Protein AF-A0A9E0PKB4-F1 (afdb_monomer_lite)

Foldseek 3Di:
DQDPQNVVCVVVVDHDDPPPVCDQVVDLADDDDAPDPLRVLVSVLVSLVSLLVVLVVVLVVCPPVDPVVNVVSVVVSVVSVVSNVVSVVVND

pLDDT: mean 88.74, std 12.97, range [50.0, 98.56]

Radius of gyration: 16.25 Å; chains: 1; bounding box: 32×31×48 Å

Sequence (92 aa):
MTTLREKWNYSIQGEPDLNPDTLTARSHAEYVVGTNLKDMIREDLVAERKAIESYRGMIEDIGNRDSTTRRLLEDILAVEEEHADELSSLLQ

Structure (mmCIF, N/CA/C/O backbone):
data_AF-A0A9E0PKB4-F1
#
_entry.id   AF-A0A9E0PKB4-F1
#
loop_
_atom_site.group_PDB
_atom_site.id
_atom_site.type_symbol
_atom_site.label_atom_id
_atom_site.label_alt_id
_atom_site.label_comp_id
_atom_site.label_asym_id
_atom_site.label_entity_id
_atom_site.label_seq_id
_atom_site.pdbx_PDB_ins_code
_atom_site.Cartn_x
_atom_site.Cartn_y
_atom_site.Cartn_z
_atom_site.occupancy
_atom_site.B_iso_or_equiv
_atom_site.auth_seq_id
_atom_site.auth_comp_id
_atom_site.auth_asym_id
_atom_site.auth_atom_id
_atom_site.pdbx_PDB_model_num
ATOM 1 N N . MET A 1 1 ? 11.285 -5.453 32.036 1.00 50.09 1 MET A N 1
ATOM 2 C CA . MET A 1 1 ? 11.336 -4.595 30.834 1.00 50.09 1 MET A CA 1
ATOM 3 C C . MET A 1 1 ? 10.748 -5.399 29.697 1.00 50.09 1 MET A C 1
ATOM 5 O O . MET A 1 1 ? 11.397 -6.325 29.241 1.00 50.09 1 MET A O 1
ATOM 9 N N . THR A 1 2 ? 9.504 -5.108 29.337 1.00 50.00 2 THR A N 1
ATOM 10 C CA . THR A 1 2 ? 8.763 -5.810 28.284 1.00 50.00 2 THR A CA 1
ATOM 11 C C . THR A 1 2 ? 9.261 -5.310 26.925 1.00 50.00 2 THR A C 1
ATOM 13 O O . THR A 1 2 ? 9.358 -4.100 26.709 1.00 50.00 2 THR A O 1
ATOM 16 N N . THR A 1 3 ? 9.664 -6.219 26.048 1.00 71.88 3 THR A N 1
ATOM 17 C CA . THR A 1 3 ? 10.229 -5.928 24.724 1.00 71.88 3 THR A CA 1
ATOM 18 C C . THR A 1 3 ? 9.168 -5.354 23.777 1.00 71.88 3 THR A C 1
ATOM 20 O O . THR A 1 3 ? 7.969 -5.567 23.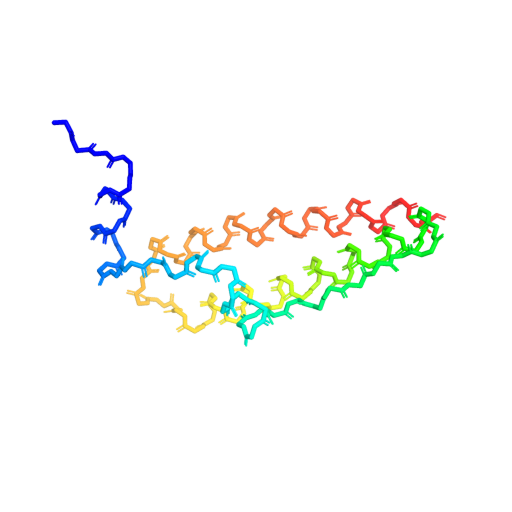960 1.00 71.88 3 THR A O 1
ATOM 23 N N . LEU A 1 4 ? 9.593 -4.637 22.727 1.00 57.09 4 LEU A N 1
ATOM 24 C CA . LEU A 1 4 ? 8.685 -4.127 21.685 1.00 57.09 4 LEU A CA 1
ATOM 25 C C . LEU A 1 4 ? 7.823 -5.247 21.074 1.00 57.09 4 LEU A C 1
ATOM 27 O O . LEU A 1 4 ? 6.649 -5.026 20.797 1.00 57.09 4 LEU A O 1
ATOM 31 N N . ARG A 1 5 ? 8.380 -6.459 20.963 1.00 55.78 5 ARG A N 1
ATOM 32 C CA . ARG A 1 5 ? 7.694 -7.664 20.478 1.00 55.78 5 ARG A CA 1
ATOM 33 C C . ARG A 1 5 ? 6.530 -8.088 21.378 1.00 55.78 5 ARG A C 1
ATOM 35 O O . ARG A 1 5 ? 5.442 -8.357 20.886 1.00 55.78 5 ARG A O 1
ATOM 42 N N . GLU A 1 6 ? 6.725 -8.090 22.693 1.00 59.25 6 GLU A N 1
ATOM 43 C CA . GLU A 1 6 ? 5.674 -8.439 23.660 1.00 59.25 6 GLU A CA 1
ATOM 44 C C . GLU A 1 6 ? 4.554 -7.388 23.699 1.00 59.25 6 GLU A C 1
ATOM 46 O O . GLU A 1 6 ? 3.381 -7.730 23.849 1.00 59.25 6 GLU A O 1
ATOM 51 N N . LYS A 1 7 ? 4.899 -6.107 23.516 1.00 60.16 7 LYS A N 1
ATOM 52 C CA . LYS A 1 7 ? 3.916 -5.017 23.450 1.00 60.16 7 LYS A CA 1
ATOM 53 C C . LYS A 1 7 ? 3.069 -5.084 22.173 1.00 60.16 7 LYS A C 1
ATOM 55 O O . LYS A 1 7 ? 1.884 -4.766 22.220 1.00 60.16 7 LYS A O 1
ATOM 60 N N . TRP A 1 8 ? 3.666 -5.522 21.064 1.00 60.06 8 TRP A N 1
ATOM 61 C CA . TRP A 1 8 ? 2.974 -5.730 19.793 1.00 60.06 8 TRP A CA 1
ATOM 62 C C . TRP A 1 8 ? 2.043 -6.947 19.867 1.00 60.06 8 TRP A C 1
ATOM 64 O O . TRP A 1 8 ? 0.845 -6.786 19.664 1.00 60.06 8 TRP A O 1
ATOM 74 N N . ASN A 1 9 ? 2.540 -8.113 20.307 1.00 60.28 9 ASN A N 1
ATOM 75 C CA . ASN A 1 9 ? 1.733 -9.334 20.475 1.00 60.28 9 ASN A CA 1
ATOM 76 C C . ASN A 1 9 ? 0.513 -9.135 21.393 1.00 60.28 9 ASN A C 1
ATOM 78 O O . ASN A 1 9 ? -0.559 -9.676 21.128 1.00 60.28 9 ASN A O 1
ATOM 82 N N . TYR A 1 10 ? 0.649 -8.340 22.461 1.00 58.50 10 TYR A N 1
ATOM 83 C CA . TYR A 1 10 ? -0.470 -8.024 23.355 1.00 58.50 10 TYR A CA 1
ATOM 84 C C . TYR A 1 10 ? -1.599 -7.256 22.648 1.00 58.50 10 TYR A C 1
ATOM 86 O O . TYR A 1 10 ? -2.770 -7.471 22.950 1.00 58.50 10 TYR A O 1
ATOM 94 N N . SER A 1 11 ? -1.259 -6.388 21.690 1.00 61.25 11 SER A N 1
ATOM 95 C CA . SER A 1 11 ? -2.231 -5.578 20.949 1.00 61.25 11 SER A CA 1
ATOM 96 C C . SER A 1 11 ? -3.023 -6.379 19.913 1.00 61.25 11 SER A C 1
ATOM 98 O O . SER A 1 11 ? -4.142 -5.988 19.600 1.00 61.25 11 SER A O 1
ATOM 100 N N . ILE A 1 12 ? -2.460 -7.467 19.376 1.00 69.50 12 ILE A N 1
ATOM 101 C CA . ILE A 1 12 ? -3.060 -8.239 18.271 1.00 69.50 12 ILE A CA 1
ATOM 102 C C . ILE A 1 12 ? -3.555 -9.636 18.679 1.00 69.50 12 ILE A C 1
ATOM 104 O O . ILE A 1 12 ? -4.050 -10.370 17.831 1.00 69.50 12 ILE A O 1
ATOM 108 N N . GLN A 1 13 ? -3.442 -10.013 19.963 1.00 71.56 13 GLN A N 1
ATOM 109 C CA . GLN A 1 13 ? -3.815 -11.339 20.498 1.00 71.56 13 GLN A CA 1
ATOM 110 C C . GLN A 1 13 ? -3.282 -12.531 19.668 1.00 71.56 13 GLN A C 1
ATOM 112 O O . GLN A 1 13 ? -3.863 -13.615 19.679 1.00 71.56 13 GLN A O 1
ATOM 117 N N . GLY A 1 14 ? -2.165 -12.352 18.958 1.00 73.31 14 GLY A N 1
ATOM 118 C CA . GLY A 1 14 ? -1.598 -13.338 18.042 1.00 73.31 14 GLY A CA 1
ATOM 119 C C . GLY A 1 14 ? -0.117 -13.081 17.774 1.00 73.31 14 GLY A C 1
ATOM 120 O O . GLY A 1 14 ? 0.393 -12.000 18.067 1.00 73.31 14 GLY A O 1
ATOM 121 N N . GLU A 1 15 ? 0.577 -14.086 17.237 1.00 81.62 15 GLU A N 1
ATOM 122 C CA . GLU A 1 15 ? 1.965 -13.948 16.788 1.00 81.62 15 GLU A CA 1
ATOM 123 C C . GLU A 1 15 ? 2.009 -13.848 15.257 1.00 81.62 15 GLU A C 1
ATOM 125 O O . GLU A 1 15 ? 1.441 -14.710 14.581 1.00 81.62 15 GLU A O 1
ATOM 130 N N . PRO A 1 16 ? 2.675 -12.832 14.683 1.00 81.56 16 PRO A N 1
ATOM 131 C CA . PRO A 1 16 ? 2.856 -12.763 13.242 1.00 81.56 16 PRO A CA 1
ATOM 132 C C . PRO A 1 16 ? 3.749 -13.914 12.756 1.00 81.56 16 PRO A C 1
ATOM 134 O O . PRO A 1 16 ? 4.866 -14.099 13.244 1.00 81.56 16 PRO A O 1
ATOM 137 N N . ASP A 1 17 ? 3.269 -14.671 11.766 1.00 84.31 17 ASP A N 1
ATOM 138 C CA . ASP A 1 17 ? 4.079 -15.668 11.064 1.00 84.31 17 ASP A CA 1
ATOM 139 C C . ASP A 1 17 ? 4.985 -14.970 10.043 1.00 84.31 17 ASP A C 1
ATOM 141 O O . ASP A 1 17 ? 4.530 -14.541 8.977 1.00 84.31 17 ASP A O 1
ATOM 145 N N . LEU A 1 18 ? 6.269 -14.869 10.385 1.00 86.44 18 LEU A N 1
ATOM 146 C CA . LEU A 1 18 ? 7.328 -14.283 9.560 1.00 86.44 18 LEU A CA 1
ATOM 147 C C . LEU A 1 18 ? 8.259 -15.347 8.950 1.00 86.44 18 LEU A C 1
ATOM 149 O O . LEU A 1 18 ? 9.362 -15.013 8.518 1.00 86.44 18 LEU A O 1
ATOM 153 N N . ASN A 1 19 ? 7.865 -16.626 8.950 1.00 88.31 19 ASN A N 1
ATOM 154 C CA . ASN A 1 19 ? 8.686 -17.696 8.392 1.00 88.31 19 ASN A CA 1
ATOM 155 C C . ASN A 1 19 ? 8.846 -17.521 6.866 1.00 88.31 19 ASN A C 1
ATOM 157 O O . ASN A 1 19 ? 7.841 -17.599 6.154 1.00 88.31 19 ASN A O 1
ATOM 161 N N . PRO A 1 20 ? 10.073 -17.339 6.334 1.00 87.75 20 PRO A N 1
ATOM 162 C CA . PRO A 1 20 ? 10.287 -17.134 4.901 1.00 87.75 20 PRO A CA 1
ATOM 163 C C . PRO A 1 20 ? 9.726 -18.263 4.032 1.00 87.75 20 PRO A C 1
ATOM 165 O O . PRO A 1 20 ? 9.227 -17.986 2.943 1.00 87.75 20 PRO A O 1
ATOM 168 N N . ASP A 1 21 ? 9.714 -19.500 4.536 1.00 90.69 21 ASP A N 1
ATOM 169 C CA . ASP A 1 21 ? 9.198 -20.664 3.809 1.00 90.69 21 ASP A CA 1
ATOM 170 C C . ASP A 1 21 ? 7.683 -20.574 3.541 1.00 90.69 21 ASP A C 1
ATOM 172 O O . ASP A 1 21 ? 7.176 -21.203 2.612 1.00 90.69 21 ASP A O 1
ATOM 176 N N . THR A 1 22 ? 6.943 -19.793 4.340 1.00 87.38 22 THR A N 1
ATOM 177 C CA . THR A 1 22 ? 5.481 -19.634 4.221 1.00 87.38 22 THR A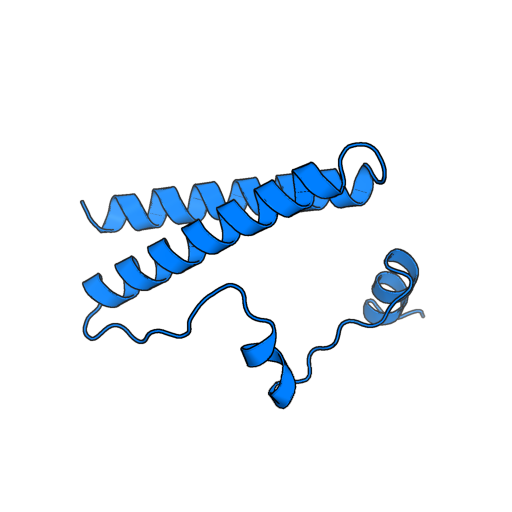 CA 1
ATOM 178 C C . THR A 1 22 ? 5.058 -18.253 3.720 1.00 87.38 22 THR A C 1
ATOM 180 O O . THR A 1 22 ? 3.870 -18.050 3.452 1.00 87.38 22 THR A O 1
ATOM 183 N N . LEU A 1 23 ? 5.984 -17.293 3.594 1.00 86.31 23 LEU A N 1
ATOM 184 C CA . LEU A 1 23 ? 5.663 -15.912 3.209 1.00 86.31 23 LEU A CA 1
ATOM 185 C C . LEU A 1 23 ? 5.122 -15.827 1.781 1.00 86.31 23 LEU A C 1
ATOM 187 O O . LEU A 1 23 ? 4.092 -15.196 1.552 1.00 86.31 23 LEU A O 1
ATOM 191 N N . THR A 1 24 ? 5.766 -16.498 0.823 1.00 86.56 24 THR A N 1
ATOM 192 C CA . THR A 1 24 ? 5.380 -16.408 -0.595 1.00 86.56 24 THR A CA 1
ATOM 193 C C . THR A 1 24 ? 3.959 -16.913 -0.842 1.00 86.56 24 THR A C 1
ATOM 195 O O . THR A 1 24 ? 3.232 -16.320 -1.630 1.00 86.56 24 THR A O 1
ATOM 198 N N . ALA A 1 25 ? 3.525 -17.955 -0.125 1.00 86.50 25 ALA A N 1
ATOM 199 C CA . ALA A 1 25 ? 2.175 -18.510 -0.252 1.00 86.50 25 ALA A CA 1
ATOM 200 C C . ALA A 1 25 ? 1.065 -17.568 0.257 1.00 86.50 25 ALA A C 1
ATOM 202 O O . ALA A 1 25 ? -0.107 -17.800 -0.028 1.00 86.50 25 ALA A O 1
ATOM 203 N N . ARG A 1 26 ? 1.424 -16.532 1.025 1.00 86.44 26 ARG A N 1
ATOM 204 C CA . ARG A 1 26 ? 0.500 -15.562 1.633 1.00 86.44 26 ARG A CA 1
ATOM 205 C C . ARG A 1 26 ? 0.657 -14.149 1.063 1.00 86.44 26 ARG A C 1
ATOM 207 O O . ARG A 1 26 ? -0.035 -13.241 1.511 1.00 86.44 26 ARG A O 1
ATOM 214 N N . SER A 1 27 ? 1.576 -13.949 0.118 1.00 82.94 27 SER A N 1
ATOM 215 C CA . SER A 1 27 ? 1.832 -12.637 -0.474 1.00 82.94 27 SER A CA 1
ATOM 216 C C . SER A 1 27 ? 0.715 -12.243 -1.440 1.00 82.94 27 SER A C 1
ATOM 218 O O . SER A 1 27 ? 0.355 -13.015 -2.327 1.00 82.94 27 SER A O 1
ATOM 220 N N . HIS A 1 28 ? 0.211 -11.015 -1.306 1.00 78.38 28 HIS A N 1
ATOM 221 C CA . HIS A 1 28 ? -0.710 -10.406 -2.273 1.00 78.38 28 HIS A CA 1
ATOM 222 C C . HIS A 1 28 ? 0.019 -9.833 -3.500 1.00 78.38 28 HIS A C 1
ATOM 224 O O . HIS A 1 28 ? -0.590 -9.635 -4.551 1.00 78.38 28 HIS A O 1
ATOM 230 N N . ALA A 1 29 ? 1.329 -9.595 -3.384 1.00 79.50 29 ALA A N 1
ATOM 231 C CA . ALA A 1 29 ? 2.176 -9.121 -4.469 1.00 79.50 29 ALA A CA 1
ATOM 232 C C . ALA A 1 29 ? 3.004 -10.266 -5.064 1.00 79.50 29 ALA A C 1
ATOM 234 O O . ALA A 1 29 ? 3.496 -11.148 -4.352 1.00 79.50 29 ALA A O 1
ATOM 235 N N . GLU A 1 30 ? 3.166 -10.235 -6.384 1.00 81.56 30 GLU A N 1
ATOM 236 C CA . GLU A 1 30 ? 4.058 -11.153 -7.087 1.00 81.56 30 GLU A CA 1
ATOM 237 C C . GLU A 1 30 ? 5.494 -10.651 -6.990 1.00 81.56 30 GLU A C 1
ATOM 239 O O . GLU A 1 30 ? 5.741 -9.447 -6.998 1.00 81.56 30 GLU A O 1
ATOM 244 N N . TYR A 1 31 ? 6.444 -11.582 -6.939 1.00 83.75 31 TYR A N 1
ATOM 245 C CA . TYR A 1 31 ? 7.854 -11.248 -7.066 1.00 83.75 31 TYR A CA 1
ATOM 246 C C . TYR A 1 31 ? 8.244 -11.247 -8.546 1.00 83.75 31 TYR A C 1
ATOM 248 O O . TYR A 1 31 ? 8.368 -12.312 -9.157 1.00 83.75 31 TYR A O 1
ATOM 256 N N . VAL A 1 32 ? 8.442 -10.056 -9.112 1.00 88.38 32 VAL A N 1
ATOM 257 C CA . VAL A 1 32 ? 8.863 -9.864 -10.504 1.00 88.38 32 VAL A CA 1
ATOM 258 C C . VAL A 1 32 ? 10.137 -9.029 -10.533 1.00 88.38 32 VAL A C 1
ATOM 260 O O . VAL A 1 32 ? 10.231 -7.989 -9.889 1.00 88.38 32 VAL A O 1
ATOM 263 N N . VAL A 1 33 ? 11.140 -9.494 -11.279 1.00 88.94 33 VAL A N 1
ATOM 264 C CA . VAL A 1 33 ? 12.409 -8.778 -11.452 1.00 88.94 33 VAL A CA 1
ATOM 265 C C . VAL A 1 33 ? 12.400 -8.077 -12.806 1.00 88.94 33 VAL A C 1
ATOM 267 O O . VAL A 1 33 ? 12.367 -8.7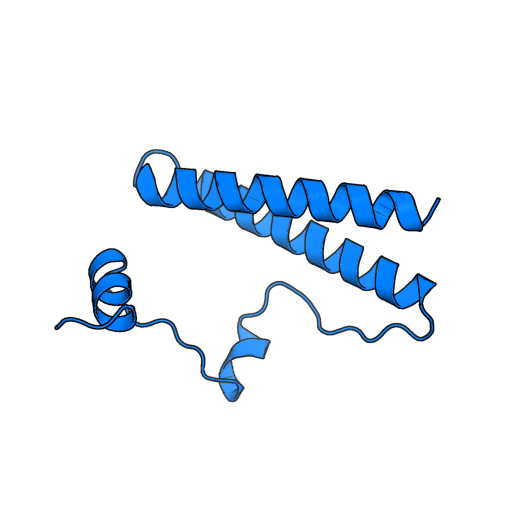33 -13.848 1.00 88.94 33 VAL A O 1
ATOM 270 N N . GLY A 1 34 ? 12.453 -6.745 -12.793 1.00 89.81 34 GLY A N 1
ATOM 271 C CA . GLY A 1 34 ? 12.564 -5.937 -14.008 1.00 89.81 34 GLY A CA 1
ATOM 272 C C . GLY A 1 34 ? 13.900 -6.141 -14.733 1.00 89.81 34 GLY A C 1
ATOM 273 O O . GLY A 1 34 ? 14.936 -6.387 -14.115 1.00 89.81 34 GLY A O 1
ATOM 274 N N . THR A 1 35 ? 13.899 -6.014 -16.064 1.00 94.56 35 THR A N 1
ATOM 275 C CA . THR A 1 35 ? 15.111 -6.226 -16.888 1.00 94.56 35 THR A CA 1
ATOM 276 C C . THR A 1 35 ? 15.998 -4.984 -17.013 1.00 94.56 35 THR A C 1
ATOM 278 O O . THR A 1 35 ? 17.162 -5.069 -17.401 1.00 94.56 35 THR A O 1
ATOM 281 N N . ASN A 1 36 ? 15.445 -3.815 -16.694 1.00 96.06 36 ASN A N 1
ATOM 282 C CA . ASN A 1 36 ? 16.114 -2.520 -16.680 1.00 96.06 36 ASN A CA 1
ATOM 283 C C . ASN A 1 36 ? 15.425 -1.606 -15.652 1.00 96.06 36 ASN A C 1
ATOM 285 O O . ASN A 1 36 ? 14.347 -1.932 -15.159 1.00 96.06 36 ASN A O 1
ATOM 289 N N . LEU A 1 37 ? 16.015 -0.441 -15.366 1.00 96.38 37 LEU A N 1
ATOM 290 C CA . LEU A 1 37 ? 15.487 0.497 -14.367 1.00 96.38 37 LEU A CA 1
ATOM 291 C C . LEU A 1 37 ? 14.023 0.891 -14.621 1.00 96.38 37 LEU A C 1
ATOM 293 O O . LEU A 1 37 ? 13.237 0.956 -13.683 1.00 96.38 37 LEU A O 1
ATOM 297 N N . LYS A 1 38 ? 13.637 1.129 -15.881 1.00 96.56 38 LYS A N 1
ATOM 298 C CA . LYS A 1 38 ? 12.262 1.523 -16.208 1.00 96.56 38 LYS A CA 1
ATOM 299 C C . LYS A 1 38 ? 11.278 0.381 -15.959 1.00 96.56 38 LYS A C 1
ATOM 301 O O . LYS A 1 38 ? 10.151 0.634 -15.553 1.00 96.56 38 LYS A O 1
ATOM 306 N N . ASP A 1 39 ? 11.688 -0.859 -16.204 1.00 96.25 39 ASP A N 1
ATOM 307 C CA . ASP A 1 39 ? 10.877 -2.032 -15.876 1.00 96.25 39 ASP A CA 1
ATOM 308 C C . ASP A 1 39 ? 10.779 -2.228 -14.363 1.00 96.25 39 ASP A C 1
ATOM 310 O O . ASP A 1 39 ? 9.683 -2.448 -13.875 1.00 96.25 39 ASP A O 1
ATOM 314 N N . MET A 1 40 ? 11.874 -2.058 -13.613 1.00 96.31 40 MET A N 1
ATOM 315 C CA . MET A 1 40 ? 11.850 -2.140 -12.145 1.00 96.31 40 MET A CA 1
ATOM 316 C C . MET A 1 40 ? 10.857 -1.139 -11.537 1.00 96.31 40 MET A C 1
ATOM 318 O O . MET A 1 40 ? 9.988 -1.543 -10.781 1.00 96.31 40 MET A O 1
ATOM 322 N N . ILE A 1 41 ? 10.901 0.131 -11.962 1.00 96.81 41 ILE A N 1
ATOM 323 C CA . ILE A 1 41 ? 9.960 1.165 -11.491 1.00 96.81 41 ILE A CA 1
ATOM 324 C C . ILE A 1 41 ? 8.504 0.808 -11.846 1.00 96.81 41 ILE A C 1
ATOM 326 O O . ILE A 1 41 ? 7.585 1.116 -11.090 1.00 96.81 41 ILE A O 1
ATOM 330 N N . ARG A 1 42 ? 8.263 0.155 -12.993 1.00 96.50 42 ARG A N 1
ATOM 331 C CA . ARG A 1 42 ? 6.914 -0.315 -13.353 1.00 96.50 42 ARG A CA 1
ATOM 332 C C . ARG A 1 42 ? 6.444 -1.462 -12.468 1.00 96.50 42 ARG A C 1
ATOM 334 O O . ARG A 1 42 ? 5.278 -1.449 -12.090 1.00 96.50 42 ARG A O 1
ATOM 341 N N . GLU A 1 43 ? 7.307 -2.430 -12.175 1.00 96.44 43 GLU A N 1
ATOM 342 C CA . GLU A 1 43 ? 6.960 -3.547 -11.289 1.00 96.44 43 GLU A CA 1
ATOM 343 C C . GLU A 1 43 ? 6.710 -3.059 -9.857 1.00 96.44 43 GLU A C 1
ATOM 345 O O . GLU A 1 43 ? 5.712 -3.454 -9.256 1.00 96.44 43 GLU A O 1
ATOM 350 N N . ASP A 1 44 ? 7.516 -2.116 -9.357 1.00 95.69 44 ASP A N 1
ATOM 351 C CA . ASP A 1 44 ? 7.284 -1.468 -8.060 1.00 95.69 44 ASP A CA 1
ATOM 352 C C . ASP A 1 44 ? 5.928 -0.739 -8.056 1.00 95.69 44 ASP A C 1
ATOM 354 O O . ASP A 1 44 ? 5.110 -0.952 -7.166 1.00 95.69 44 ASP A O 1
ATOM 358 N N . LEU A 1 45 ? 5.595 0.017 -9.113 1.00 96.94 45 LEU A N 1
ATOM 359 C CA . LEU A 1 45 ? 4.284 0.673 -9.235 1.00 96.94 45 LEU A CA 1
ATOM 360 C C . LEU A 1 45 ? 3.113 -0.330 -9.268 1.00 96.94 45 LEU A C 1
ATOM 362 O O . LEU A 1 45 ? 2.018 -0.037 -8.778 1.00 96.94 45 LEU A O 1
ATOM 366 N N . VAL A 1 46 ? 3.302 -1.508 -9.868 1.00 95.94 46 VAL A N 1
ATOM 367 C CA . VAL A 1 46 ? 2.303 -2.588 -9.833 1.00 95.94 46 VAL A CA 1
ATOM 368 C C . VAL A 1 46 ? 2.157 -3.138 -8.414 1.00 95.94 46 VAL A C 1
ATOM 370 O O . VAL A 1 46 ? 1.026 -3.378 -7.982 1.00 95.94 46 VAL A O 1
ATOM 373 N N . ALA A 1 47 ? 3.262 -3.310 -7.685 1.00 95.19 47 ALA A N 1
ATOM 374 C CA . ALA A 1 47 ? 3.246 -3.747 -6.294 1.00 95.19 47 ALA A CA 1
ATOM 375 C C . ALA A 1 47 ? 2.505 -2.744 -5.393 1.00 95.19 47 ALA A C 1
ATOM 377 O O . ALA A 1 47 ? 1.597 -3.163 -4.671 1.00 95.19 47 ALA A O 1
ATOM 378 N N . GLU A 1 48 ? 2.778 -1.440 -5.519 1.00 97.31 48 GLU A N 1
ATOM 379 C CA . GLU A 1 48 ? 2.086 -0.409 -4.728 1.00 97.31 48 GLU A CA 1
ATOM 380 C C . GLU A 1 48 ? 0.579 -0.391 -4.994 1.00 97.31 48 GLU A C 1
ATOM 382 O O . GLU A 1 48 ? -0.239 -0.332 -4.077 1.00 97.31 48 GLU A O 1
ATOM 387 N N . ARG A 1 49 ? 0.156 -0.555 -6.253 1.00 96.81 49 ARG A N 1
ATOM 388 C CA . ARG A 1 49 ? -1.277 -0.631 -6.588 1.00 96.81 49 ARG A CA 1
ATOM 389 C C . ARG A 1 49 ? -1.967 -1.851 -5.979 1.00 96.81 49 ARG A C 1
ATOM 391 O O . ARG A 1 49 ? -3.111 -1.733 -5.539 1.00 96.81 49 ARG A O 1
ATOM 398 N N . LYS A 1 50 ? -1.283 -3.001 -5.928 1.00 95.75 50 LYS A N 1
ATOM 399 C CA . LYS A 1 50 ? -1.783 -4.201 -5.234 1.00 95.75 50 LYS A CA 1
ATOM 400 C C . LYS A 1 50 ? -1.870 -3.968 -3.718 1.00 95.75 50 LYS A C 1
ATOM 402 O O . LYS A 1 50 ? -2.831 -4.420 -3.091 1.00 95.75 50 LYS A O 1
ATOM 407 N N . ALA A 1 51 ? -0.913 -3.246 -3.131 1.00 95.12 51 ALA A N 1
ATOM 408 C CA . ALA A 1 51 ? -0.944 -2.867 -1.718 1.00 95.12 51 ALA A CA 1
ATOM 409 C C . ALA A 1 51 ? -2.127 -1.931 -1.408 1.00 95.12 51 ALA A C 1
ATOM 411 O O . ALA A 1 51 ? -2.907 -2.220 -0.501 1.00 95.12 51 ALA A O 1
ATOM 412 N N . ILE A 1 52 ? -2.337 -0.886 -2.217 1.00 97.69 52 ILE A N 1
ATOM 413 C CA . ILE A 1 52 ? -3.475 0.045 -2.111 1.00 97.69 52 ILE A CA 1
ATOM 414 C C . ILE A 1 52 ? -4.814 -0.702 -2.135 1.00 97.69 52 ILE A C 1
ATOM 416 O O . ILE A 1 52 ? -5.675 -0.463 -1.285 1.00 97.69 52 ILE A O 1
ATOM 420 N N . GLU A 1 53 ? -5.007 -1.617 -3.092 1.00 97.38 53 GLU A N 1
ATOM 421 C CA . GLU A 1 53 ? -6.225 -2.435 -3.174 1.00 97.38 53 GLU A CA 1
ATOM 422 C C . GLU A 1 53 ? -6.417 -3.279 -1.907 1.00 97.38 53 GLU A C 1
ATOM 424 O O . GLU A 1 53 ? -7.504 -3.295 -1.325 1.00 97.38 53 GLU A O 1
ATOM 429 N N . SER A 1 54 ? -5.342 -3.916 -1.438 1.00 95.19 54 SER A N 1
ATOM 430 C CA . SER A 1 54 ? -5.365 -4.759 -0.242 1.00 95.19 54 SER A CA 1
ATOM 431 C C . SER A 1 54 ? -5.742 -3.961 1.010 1.00 95.19 54 SER A C 1
ATOM 433 O O . SER A 1 54 ? -6.623 -4.379 1.761 1.00 95.19 54 SER A O 1
ATOM 435 N N . TYR A 1 55 ? -5.138 -2.788 1.225 1.00 97.06 55 TYR A N 1
ATOM 436 C CA . TYR A 1 55 ? -5.438 -1.954 2.391 1.00 97.06 55 TYR A CA 1
ATOM 437 C C . TYR A 1 55 ? -6.848 -1.367 2.348 1.00 97.06 55 TYR A C 1
ATOM 439 O O . TYR A 1 55 ? -7.521 -1.358 3.378 1.00 97.06 55 TYR A O 1
ATOM 447 N N . ARG A 1 56 ? -7.344 -0.954 1.174 1.00 97.94 56 ARG A N 1
ATOM 448 C CA . ARG A 1 56 ? -8.744 -0.522 1.022 1.00 97.94 56 ARG A CA 1
ATOM 449 C C . ARG A 1 56 ? -9.721 -1.638 1.394 1.00 97.94 56 ARG A C 1
ATOM 451 O O . ARG A 1 56 ? -10.650 -1.380 2.157 1.00 97.94 56 ARG A O 1
ATOM 458 N N . GLY A 1 57 ? -9.467 -2.866 0.934 1.00 97.25 57 GLY A N 1
ATOM 459 C CA . GLY A 1 57 ? -10.259 -4.040 1.313 1.00 97.25 57 GLY A CA 1
ATOM 460 C C . GLY A 1 57 ? -10.233 -4.304 2.822 1.00 97.25 57 GLY A C 1
ATOM 461 O O . GLY A 1 57 ? -11.281 -4.462 3.439 1.00 97.25 57 GLY A O 1
ATOM 462 N N . MET A 1 58 ? -9.055 -4.253 3.456 1.00 95.88 58 MET A N 1
ATOM 463 C CA . MET A 1 58 ? -8.935 -4.439 4.910 1.00 95.88 58 MET A CA 1
ATOM 464 C C . MET A 1 58 ? -9.649 -3.343 5.717 1.00 95.88 58 MET A C 1
ATOM 466 O O . MET A 1 58 ? -10.273 -3.638 6.739 1.00 95.88 58 MET A O 1
ATOM 470 N N . ILE A 1 59 ? -9.564 -2.082 5.278 1.00 97.81 59 ILE A N 1
ATOM 471 C CA . ILE A 1 59 ? -10.258 -0.946 5.903 1.00 97.81 59 ILE A CA 1
ATOM 472 C C . ILE A 1 59 ? -11.775 -1.146 5.829 1.00 97.81 59 ILE A C 1
ATOM 474 O O . ILE A 1 59 ? -12.462 -0.962 6.840 1.00 97.81 59 ILE A O 1
ATOM 478 N N . GLU A 1 60 ? -12.289 -1.553 4.664 1.00 97.75 60 GLU A N 1
ATOM 479 C CA . GLU A 1 60 ? -13.705 -1.880 4.473 1.00 97.75 60 GLU A CA 1
ATOM 480 C C . GLU A 1 60 ? -14.132 -3.040 5.380 1.00 97.75 60 GLU A C 1
ATOM 482 O O . GLU A 1 60 ? -15.102 -2.907 6.133 1.00 97.75 60 GLU A O 1
ATOM 487 N N . ASP A 1 61 ? -13.362 -4.130 5.387 1.00 96.56 61 ASP A N 1
ATOM 488 C CA . ASP A 1 61 ? -13.637 -5.310 6.201 1.00 96.56 61 ASP A CA 1
ATOM 489 C C . ASP A 1 61 ? -13.691 -4.965 7.694 1.00 96.56 61 ASP A C 1
ATOM 491 O O . ASP A 1 61 ? -14.615 -5.379 8.405 1.00 96.56 61 ASP A O 1
ATOM 495 N N . ILE A 1 62 ? -12.717 -4.209 8.216 1.00 96.00 62 ILE A N 1
ATOM 496 C CA . ILE A 1 62 ? -12.691 -3.784 9.626 1.00 96.00 62 ILE A CA 1
ATOM 497 C C . ILE A 1 62 ? -13.889 -2.889 9.947 1.00 96.00 62 ILE A C 1
ATOM 499 O O . ILE A 1 62 ? -14.533 -3.074 10.992 1.00 96.00 62 ILE A O 1
ATOM 503 N N . GLY A 1 63 ? -14.203 -1.939 9.065 1.00 94.94 63 GLY A N 1
ATOM 504 C CA . GLY A 1 63 ? -15.277 -0.974 9.250 1.00 94.94 63 GLY A CA 1
ATOM 505 C C . GLY A 1 63 ? -15.168 -0.256 10.600 1.00 94.94 63 GLY A C 1
ATOM 506 O O . GLY A 1 63 ? -14.136 0.305 10.961 1.00 94.94 63 GLY A O 1
ATOM 507 N N . ASN A 1 64 ? -16.236 -0.302 11.398 1.00 94.94 64 ASN A N 1
ATOM 508 C CA . ASN A 1 64 ? -16.285 0.365 12.707 1.00 94.94 64 ASN A CA 1
ATOM 509 C C . ASN A 1 64 ? -15.906 -0.540 13.893 1.00 94.94 64 ASN A C 1
ATOM 511 O O . ASN A 1 64 ? -16.084 -0.135 15.041 1.00 94.94 64 ASN A O 1
ATOM 515 N N . ARG A 1 65 ? -15.427 -1.768 13.642 1.00 95.00 65 ARG A N 1
ATOM 516 C CA . ARG A 1 65 ? -15.176 -2.764 14.701 1.00 95.00 65 ARG A CA 1
ATOM 517 C C . ARG A 1 65 ? -13.933 -2.451 15.528 1.00 95.00 65 ARG A C 1
ATOM 519 O O . ARG A 1 65 ? -13.925 -2.712 16.726 1.00 95.00 65 ARG A O 1
ATOM 526 N N . ASP A 1 66 ? -12.913 -1.883 14.894 1.00 94.75 66 ASP A N 1
ATOM 527 C CA . ASP A 1 66 ? -11.672 -1.477 15.545 1.00 94.75 66 ASP A CA 1
ATOM 528 C C . ASP A 1 66 ? -11.155 -0.177 14.922 1.00 94.75 66 ASP A C 1
ATOM 530 O O . ASP A 1 66 ? -10.524 -0.165 13.865 1.00 94.75 66 ASP A O 1
ATOM 534 N N . SER A 1 67 ? -11.421 0.943 15.593 1.00 95.06 67 SER A N 1
ATOM 535 C CA . SER A 1 67 ? -10.977 2.260 15.131 1.00 95.06 67 SER A CA 1
ATOM 536 C C . SER A 1 67 ? -9.460 2.440 15.174 1.00 95.06 67 SER A C 1
ATOM 538 O O . SER A 1 67 ? -8.936 3.277 14.443 1.00 95.06 67 SER A O 1
ATOM 540 N N . THR A 1 68 ? -8.760 1.706 16.044 1.00 94.88 68 THR A N 1
ATOM 541 C CA . THR A 1 68 ? -7.302 1.818 16.178 1.00 94.88 68 THR A CA 1
ATOM 542 C C . THR A 1 68 ? -6.633 1.160 14.985 1.00 94.88 68 THR A C 1
ATOM 544 O O . THR A 1 68 ? -5.814 1.797 14.324 1.00 94.88 68 THR A O 1
ATOM 547 N N . THR A 1 69 ? -7.038 -0.073 14.667 1.00 93.81 69 THR A N 1
ATOM 548 C CA . THR A 1 69 ? -6.538 -0.782 13.485 1.00 93.81 69 THR A CA 1
ATOM 549 C C . THR A 1 69 ? -6.957 -0.070 12.203 1.00 93.81 69 THR A C 1
ATOM 551 O O . THR A 1 69 ? -6.113 0.129 11.336 1.00 93.81 69 THR A O 1
ATOM 554 N N . ARG A 1 70 ? -8.208 0.408 12.095 1.00 96.81 70 ARG A N 1
ATOM 555 C CA . ARG A 1 70 ? -8.648 1.165 10.911 1.00 96.81 70 ARG A CA 1
ATOM 556 C C . ARG A 1 70 ? -7.769 2.389 10.648 1.00 96.81 70 ARG A C 1
ATOM 558 O O . ARG A 1 70 ? -7.292 2.542 9.533 1.00 96.81 70 ARG A O 1
ATOM 565 N N . ARG A 1 71 ? -7.516 3.223 11.665 1.00 96.75 71 ARG A N 1
ATOM 566 C CA . ARG A 1 71 ? -6.682 4.424 11.496 1.00 96.75 71 ARG A CA 1
ATOM 567 C C . ARG A 1 71 ? -5.252 4.074 11.087 1.00 96.75 71 ARG A C 1
ATOM 569 O O . ARG A 1 71 ? -4.700 4.729 10.219 1.00 96.75 71 ARG A O 1
ATOM 576 N N . LEU A 1 72 ? -4.672 3.026 11.679 1.00 96.25 72 LEU A N 1
ATOM 577 C CA . LEU A 1 72 ? -3.341 2.555 11.291 1.00 96.25 72 LEU A CA 1
ATOM 578 C C . LEU A 1 72 ? -3.289 2.162 9.806 1.00 96.25 72 LEU A C 1
ATOM 580 O O . LEU A 1 72 ? -2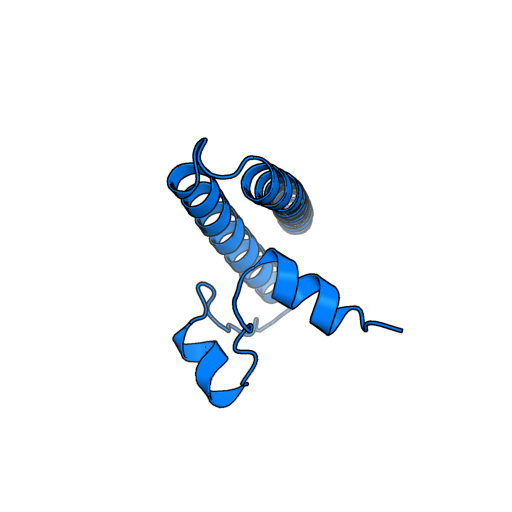.332 2.503 9.124 1.00 96.25 72 LEU A O 1
ATOM 584 N N . LEU A 1 73 ? -4.303 1.452 9.308 1.00 97.44 73 LEU A N 1
ATOM 585 C CA . LEU A 1 73 ? -4.362 1.063 7.899 1.00 97.44 73 LEU A CA 1
ATOM 586 C C . LEU A 1 73 ? -4.618 2.256 6.973 1.00 97.44 73 LEU A C 1
ATOM 588 O O . LEU A 1 73 ? -4.065 2.284 5.883 1.00 97.44 73 LEU A O 1
ATOM 592 N N . GLU A 1 74 ? -5.420 3.238 7.396 1.00 98.19 74 GLU A N 1
ATOM 593 C CA . GLU A 1 74 ? -5.616 4.500 6.665 1.00 98.19 74 GLU A CA 1
ATOM 594 C C . GLU A 1 74 ? -4.300 5.288 6.547 1.00 98.19 74 GLU A C 1
ATOM 596 O O . GLU A 1 74 ? -3.990 5.791 5.469 1.00 98.19 74 GLU A O 1
ATOM 601 N N . ASP A 1 75 ? -3.499 5.341 7.619 1.00 98.25 75 ASP A N 1
ATOM 602 C CA . ASP A 1 75 ? -2.181 5.988 7.611 1.00 98.25 75 ASP A CA 1
ATOM 603 C C . ASP A 1 75 ? -1.210 5.274 6.649 1.00 98.25 75 ASP A C 1
ATOM 605 O O . ASP A 1 75 ? -0.473 5.933 5.919 1.00 98.25 75 ASP A O 1
ATOM 609 N N . ILE A 1 76 ? -1.221 3.934 6.613 1.00 97.69 76 ILE A N 1
ATOM 610 C CA . ILE A 1 76 ? -0.402 3.152 5.671 1.00 97.69 76 ILE A CA 1
ATOM 611 C C . ILE A 1 76 ? -0.892 3.354 4.231 1.00 97.69 76 ILE A C 1
ATOM 613 O O . ILE A 1 76 ? -0.083 3.606 3.347 1.00 97.69 76 ILE A O 1
ATOM 617 N N . LEU A 1 77 ? -2.208 3.305 3.995 1.00 98.38 77 LEU A N 1
ATOM 618 C CA . LEU A 1 77 ? -2.804 3.527 2.676 1.00 98.38 77 LEU A CA 1
ATOM 619 C C . LEU A 1 77 ? -2.385 4.881 2.086 1.00 98.38 77 LEU A C 1
ATOM 621 O O . LEU A 1 77 ? -2.051 4.941 0.908 1.00 98.38 77 LEU A O 1
ATOM 625 N N . ALA A 1 78 ? -2.378 5.941 2.898 1.00 98.56 78 ALA A N 1
ATOM 626 C CA . ALA A 1 78 ? -1.954 7.266 2.452 1.00 98.56 78 ALA A CA 1
ATOM 627 C C . ALA A 1 78 ? -0.492 7.283 1.968 1.00 98.56 78 ALA A C 1
ATOM 629 O O . ALA A 1 78 ? -0.185 7.940 0.977 1.00 98.56 78 ALA A O 1
ATOM 630 N N . VAL A 1 79 ? 0.393 6.536 2.637 1.00 98.44 79 VAL A N 1
ATOM 631 C CA . VAL A 1 79 ? 1.802 6.399 2.239 1.00 98.44 79 VAL A CA 1
ATOM 632 C C . VAL A 1 79 ? 1.932 5.629 0.922 1.00 98.44 79 VAL A C 1
ATOM 634 O O . VAL A 1 79 ? 2.659 6.070 0.039 1.00 98.44 79 VAL A O 1
ATOM 637 N N . GLU A 1 80 ? 1.191 4.532 0.736 1.00 98.25 80 GLU A N 1
ATOM 638 C CA . GLU A 1 80 ? 1.269 3.782 -0.530 1.00 98.25 80 GLU A CA 1
ATOM 639 C C . GLU A 1 80 ? 0.693 4.573 -1.715 1.00 98.25 80 GLU A C 1
ATOM 641 O O . GLU A 1 80 ? 1.173 4.449 -2.843 1.00 98.25 80 GLU A O 1
ATOM 646 N N . GLU A 1 81 ? -0.321 5.416 -1.483 1.00 98.56 81 GLU A N 1
ATOM 647 C CA . GLU A 1 81 ? -0.829 6.345 -2.499 1.00 98.56 81 GLU A CA 1
ATOM 648 C C . GLU A 1 81 ? 0.237 7.380 -2.904 1.00 98.56 81 GLU A C 1
ATOM 650 O O . GLU A 1 81 ? 0.423 7.615 -4.099 1.00 98.56 81 GLU A O 1
ATOM 655 N N . GLU A 1 82 ? 0.991 7.926 -1.941 1.00 98.56 82 GLU A N 1
ATOM 656 C CA . GLU A 1 82 ? 2.139 8.807 -2.205 1.00 98.56 82 GLU A CA 1
ATOM 657 C C . GLU A 1 82 ? 3.233 8.080 -3.004 1.00 98.56 82 GLU A C 1
ATOM 659 O O . GLU A 1 82 ? 3.659 8.577 -4.049 1.00 98.56 82 GLU A O 1
ATOM 664 N N . HIS A 1 83 ? 3.622 6.867 -2.593 1.00 98.12 83 HIS A N 1
ATOM 665 C CA . HIS A 1 83 ? 4.596 6.049 -3.324 1.00 98.12 83 HIS A CA 1
ATOM 666 C C . HIS A 1 83 ? 4.160 5.785 -4.775 1.00 98.12 83 HIS A C 1
ATOM 668 O O . HIS A 1 83 ? 4.956 5.922 -5.710 1.00 98.12 83 HIS A O 1
ATOM 674 N N . ALA A 1 84 ? 2.890 5.427 -4.992 1.00 98.25 84 ALA A N 1
ATOM 675 C CA . ALA A 1 84 ? 2.364 5.160 -6.327 1.00 98.25 84 ALA A CA 1
ATOM 676 C C . ALA A 1 84 ? 2.389 6.411 -7.225 1.00 98.25 84 ALA A C 1
ATOM 678 O O . ALA A 1 84 ? 2.714 6.308 -8.415 1.00 98.25 84 ALA A O 1
ATOM 679 N N . ASP A 1 85 ? 2.077 7.583 -6.671 1.00 98.38 85 ASP A N 1
ATOM 680 C CA . ASP A 1 85 ? 2.142 8.858 -7.388 1.00 98.38 85 ASP A CA 1
ATOM 681 C C . ASP A 1 85 ? 3.592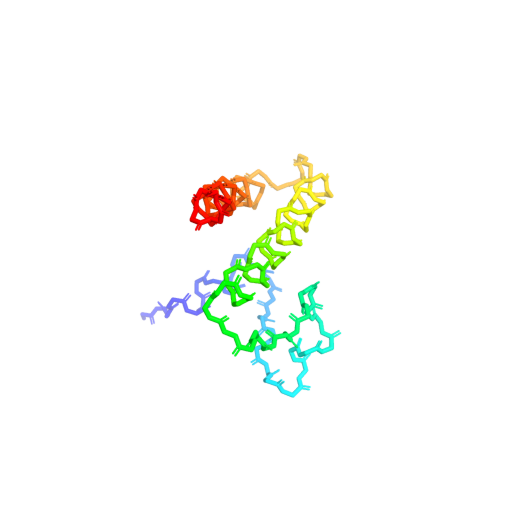 9.237 -7.737 1.00 98.38 85 ASP A C 1
ATOM 683 O O . ASP A 1 85 ? 3.881 9.597 -8.887 1.00 98.38 85 ASP A O 1
ATOM 687 N N . GLU A 1 86 ? 4.526 9.079 -6.795 1.00 98.25 86 GLU A N 1
ATOM 688 C CA . GLU A 1 86 ? 5.957 9.310 -7.017 1.00 98.25 86 GLU A CA 1
ATOM 689 C C . GLU A 1 86 ? 6.513 8.403 -8.122 1.00 98.25 86 GLU A C 1
ATOM 691 O O . GLU A 1 86 ? 7.093 8.895 -9.097 1.00 98.25 86 GLU A O 1
ATOM 696 N N . LEU A 1 87 ? 6.278 7.089 -8.041 1.00 98.19 87 LEU A N 1
ATOM 697 C CA . LEU A 1 87 ? 6.720 6.125 -9.055 1.00 98.19 87 LEU A CA 1
ATOM 698 C C . LEU A 1 87 ? 6.092 6.409 -10.422 1.00 98.19 87 LEU A C 1
ATOM 700 O O . LEU A 1 87 ? 6.766 6.326 -11.455 1.00 98.19 87 LEU A O 1
ATOM 704 N N . SER A 1 88 ? 4.811 6.790 -10.447 1.00 97.38 88 SER A N 1
ATOM 705 C CA . SER A 1 88 ? 4.143 7.179 -11.687 1.00 97.38 88 SER A CA 1
ATOM 706 C C . SER A 1 88 ? 4.786 8.417 -12.315 1.00 97.38 88 SER A C 1
ATOM 708 O O . SER A 1 88 ? 4.850 8.492 -13.544 1.00 97.38 88 SER A O 1
ATOM 710 N N . SER A 1 89 ? 5.267 9.372 -11.515 1.00 97.56 89 SER A N 1
ATOM 711 C CA . SER A 1 89 ? 5.942 10.578 -12.015 1.00 97.56 89 SER A CA 1
ATOM 712 C C . SER A 1 89 ? 7.292 10.272 -12.675 1.00 97.56 89 SER A C 1
ATOM 714 O O . SER A 1 89 ? 7.637 10.891 -13.678 1.00 97.56 89 SER A O 1
ATOM 716 N N . LEU A 1 90 ? 8.020 9.260 -12.186 1.00 96.94 90 LEU A N 1
ATOM 717 C CA . LEU A 1 90 ? 9.316 8.836 -12.735 1.00 96.94 90 LEU A CA 1
ATOM 718 C C . LEU A 1 90 ? 9.207 8.138 -14.102 1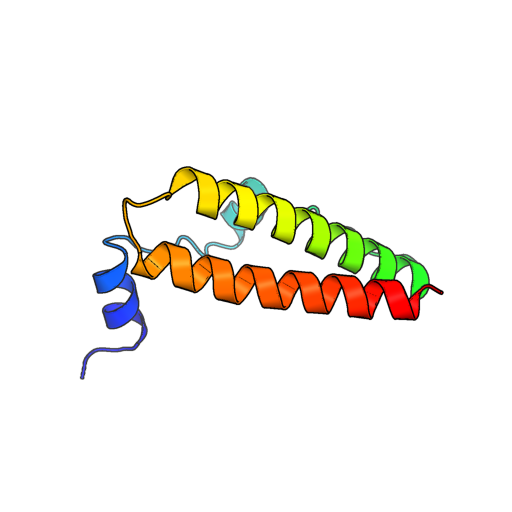.00 96.94 90 LEU A C 1
ATOM 720 O O . LEU A 1 90 ? 10.214 7.957 -14.790 1.00 96.94 90 LEU A O 1
ATOM 724 N N . LEU A 1 91 ? 8.005 7.703 -14.489 1.00 94.25 91 LEU A N 1
ATOM 725 C CA . LEU A 1 91 ? 7.747 7.005 -15.752 1.00 94.25 91 LEU A CA 1
ATOM 726 C C . LEU A 1 91 ? 7.247 7.917 -16.883 1.00 94.25 91 LEU A C 1
ATOM 728 O O . LEU A 1 91 ? 7.180 7.439 -18.028 1.00 94.25 91 LEU A O 1
ATOM 732 N N . GLN A 1 92 ? 6.897 9.168 -16.562 1.00 84.00 92 GLN A N 1
ATOM 733 C CA . GLN A 1 92 ? 6.493 10.217 -17.507 1.00 84.00 92 GLN A CA 1
ATOM 734 C C . GLN A 1 92 ? 7.704 10.781 -18.257 1.00 84.00 92 GLN A C 1
ATOM 736 O O . GLN A 1 92 ? 7.558 10.997 -19.482 1.00 84.00 92 GLN A O 1
#

Secondary structure (DSSP, 8-state):
---HHHHHHHHHTS-----HHHHGGG-SS-----SSHHHHHHHHHHHHHHHHHHHHHHHHHHTTS-HHHHHHHHHHHHHHHHHHHHHHHHT-